Protein AF-A0A1L7CFD7-F1 (afdb_monomer_lite)

InterPro domains:
  IPR003369 Sec-independent protein translocase protein TatA/B/E [PF02416] (4-50)
  IPR018448 Sec-independent protein translocase protein TatB [MF_00237] (2-142)
  IPR018448 Sec-independent protein translocase protein TatB [TIGR01410] (4-81)

Sequence (156 aa):
MFTNLGWTEIMVVFIVGLIVIGPERLPRVIEDARAAIYAARTAIDNAKKELAGELGPEFDSIAEPLRDLNKLRGMTPRAVVTRTLLDGDDSFLDSFDPKKIMSQETAGQAVRKNADNNTTHAERVQPPSAPTPAPQQPQPNPQPPAAEPGAYDEVI

Structure (mmCIF, N/CA/C/O backbone):
data_AF-A0A1L7CFD7-F1
#
_entry.id   AF-A0A1L7CFD7-F1
#
loop_
_atom_site.group_PDB
_atom_site.id
_atom_site.type_symbol
_atom_site.label_atom_id
_atom_site.label_alt_id
_atom_site.label_comp_id
_atom_site.label_asym_id
_atom_site.label_entity_id
_atom_site.label_seq_id
_atom_site.pdbx_PDB_ins_code
_atom_site.Cartn_x
_atom_site.Cartn_y
_atom_site.Cartn_z
_atom_site.occupancy
_atom_site.B_iso_or_equiv
_atom_site.auth_seq_id
_atom_site.auth_comp_id
_atom_site.auth_asym_id
_atom_site.auth_atom_id
_atom_site.pdbx_PDB_model_num
ATOM 1 N N . MET A 1 1 ? 7.450 -21.043 -4.015 1.00 58.19 1 MET A N 1
ATOM 2 C CA . MET A 1 1 ? 7.566 -20.703 -5.454 1.00 58.19 1 MET A CA 1
ATOM 3 C C . MET A 1 1 ? 7.950 -19.234 -5.676 1.00 58.19 1 MET A C 1
ATOM 5 O O . MET A 1 1 ? 8.717 -18.975 -6.586 1.00 58.19 1 MET A O 1
ATOM 9 N N . PHE A 1 2 ? 7.521 -18.291 -4.822 1.00 65.50 2 PHE A N 1
ATOM 10 C CA . PHE A 1 2 ? 7.887 -16.860 -4.897 1.00 65.50 2 PHE A CA 1
ATOM 11 C C . PHE A 1 2 ? 9.268 -16.488 -4.323 1.00 65.50 2 PHE A C 1
ATOM 13 O O . PHE A 1 2 ? 9.671 -15.336 -4.383 1.00 65.50 2 PHE A O 1
ATOM 20 N N . THR A 1 3 ? 10.021 -17.444 -3.778 1.00 66.44 3 THR A N 1
ATOM 21 C CA . THR A 1 3 ? 11.363 -17.216 -3.213 1.00 66.44 3 THR A CA 1
ATOM 22 C C . THR A 1 3 ? 12.421 -16.851 -4.264 1.00 66.44 3 THR A C 1
ATOM 24 O O . THR A 1 3 ? 13.496 -16.397 -3.898 1.00 66.44 3 THR A O 1
ATOM 27 N N . ASN A 1 4 ? 12.110 -17.006 -5.557 1.00 72.19 4 ASN A N 1
ATOM 28 C CA . ASN A 1 4 ? 12.949 -16.565 -6.678 1.00 72.19 4 ASN A CA 1
ATOM 29 C C . ASN A 1 4 ? 12.618 -15.140 -7.162 1.00 72.19 4 ASN A C 1
ATOM 31 O O . ASN A 1 4 ? 13.146 -14.707 -8.184 1.00 72.19 4 ASN A O 1
ATOM 35 N N . LEU A 1 5 ? 11.729 -14.413 -6.474 1.00 77.44 5 LEU A N 1
ATOM 36 C CA . LEU A 1 5 ? 11.351 -13.052 -6.850 1.00 77.44 5 LEU A CA 1
ATOM 37 C C . LEU A 1 5 ? 12.476 -12.077 -6.470 1.00 77.44 5 LEU A C 1
ATOM 39 O O . LEU A 1 5 ? 12.492 -11.492 -5.389 1.00 77.44 5 LEU A O 1
ATOM 43 N N . GLY A 1 6 ? 13.466 -11.960 -7.351 1.00 85.88 6 GLY A N 1
ATOM 44 C CA . GLY A 1 6 ? 14.563 -11.011 -7.206 1.00 85.88 6 GLY A CA 1
ATOM 45 C C . GLY A 1 6 ? 14.131 -9.573 -7.499 1.00 85.88 6 GLY A C 1
ATOM 46 O O . GLY A 1 6 ? 13.092 -9.326 -8.114 1.00 85.88 6 GLY A O 1
ATOM 47 N N . TRP A 1 7 ? 14.980 -8.612 -7.123 1.00 91.56 7 TRP A N 1
ATOM 48 C CA . TRP A 1 7 ? 14.806 -7.196 -7.475 1.00 91.56 7 TRP A CA 1
ATOM 49 C C . TRP A 1 7 ? 14.575 -6.983 -8.976 1.00 91.56 7 TRP A C 1
ATOM 51 O O . TRP A 1 7 ? 13.774 -6.133 -9.359 1.00 91.56 7 TRP A O 1
ATOM 61 N N . THR A 1 8 ? 15.217 -7.795 -9.819 1.00 91.56 8 THR A N 1
ATOM 62 C CA . THR A 1 8 ? 15.021 -7.791 -11.272 1.00 91.56 8 THR A CA 1
ATOM 63 C C . THR A 1 8 ? 13.576 -8.095 -11.666 1.00 91.56 8 THR A C 1
ATOM 65 O O . THR A 1 8 ? 13.021 -7.394 -12.505 1.00 91.56 8 THR A O 1
ATOM 68 N N . GLU A 1 9 ? 12.933 -9.078 -11.032 1.00 90.75 9 GLU A N 1
ATOM 69 C CA . GLU A 1 9 ? 11.558 -9.472 -11.364 1.00 90.75 9 GLU A CA 1
ATOM 70 C C . GLU A 1 9 ? 10.547 -8.402 -10.931 1.00 90.75 9 GLU A C 1
ATOM 72 O O . GLU A 1 9 ? 9.612 -8.090 -11.665 1.00 90.75 9 GLU A O 1
ATOM 77 N N . ILE A 1 10 ? 10.779 -7.751 -9.783 1.00 93.69 10 ILE A N 1
ATOM 78 C CA . ILE A 1 10 ? 9.988 -6.580 -9.363 1.00 93.69 10 ILE A CA 1
ATOM 79 C C . ILE A 1 10 ? 10.085 -5.462 -10.411 1.00 93.69 10 ILE A C 1
ATOM 81 O O . ILE A 1 10 ? 9.082 -4.829 -10.737 1.00 93.69 10 ILE A O 1
ATOM 85 N N . MET A 1 11 ? 11.279 -5.238 -10.964 1.00 94.94 11 MET A N 1
ATOM 86 C CA . MET A 1 11 ? 11.515 -4.228 -11.998 1.00 94.94 11 MET A CA 1
ATOM 87 C C . MET A 1 11 ? 10.762 -4.566 -13.296 1.00 94.94 11 MET A C 1
ATOM 89 O O . MET A 1 11 ? 10.106 -3.697 -13.871 1.00 94.94 11 MET A O 1
ATOM 93 N N . VAL A 1 12 ? 10.762 -5.842 -13.700 1.00 95.19 12 VAL A N 1
ATOM 94 C CA . VAL A 1 12 ? 9.982 -6.334 -14.849 1.00 95.19 12 VAL A CA 1
ATOM 95 C C . VAL A 1 12 ? 8.485 -6.110 -14.633 1.00 95.19 12 VAL A C 1
ATOM 97 O O . VAL A 1 12 ? 7.830 -5.521 -15.492 1.00 95.19 12 VAL A O 1
ATOM 100 N N . VAL A 1 13 ? 7.940 -6.501 -13.476 1.00 93.81 13 VAL A N 1
ATOM 101 C CA . VAL A 1 13 ? 6.517 -6.293 -13.150 1.00 93.81 13 VAL A CA 1
ATOM 102 C C . VAL A 1 13 ? 6.160 -4.808 -13.143 1.00 93.81 13 VAL A C 1
ATOM 104 O O . VAL A 1 13 ? 5.095 -4.432 -13.632 1.00 93.81 13 VAL A O 1
ATOM 107 N N . PHE A 1 14 ? 7.050 -3.951 -12.642 1.00 93.81 14 PHE A N 1
ATOM 108 C CA . PHE A 1 14 ? 6.838 -2.508 -12.647 1.00 93.81 14 PHE A CA 1
ATOM 109 C C . PHE A 1 14 ? 6.753 -1.950 -14.072 1.00 93.81 14 PHE A C 1
ATOM 111 O O . PHE A 1 14 ? 5.807 -1.229 -14.386 1.00 93.81 14 PHE A O 1
ATOM 118 N N . ILE A 1 15 ? 7.679 -2.331 -14.960 1.00 95.44 15 ILE A N 1
ATOM 119 C CA . ILE A 1 15 ? 7.649 -1.923 -16.373 1.00 95.44 15 ILE A CA 1
ATOM 120 C C . ILE A 1 15 ? 6.377 -2.430 -17.060 1.00 95.44 15 ILE A C 1
ATOM 122 O O . ILE A 1 15 ? 5.699 -1.659 -17.737 1.00 95.44 15 ILE A O 1
ATOM 126 N N . VAL A 1 16 ? 6.018 -3.702 -16.865 1.00 96.00 16 VAL A N 1
ATOM 127 C CA . VAL A 1 16 ? 4.787 -4.275 -17.433 1.00 96.00 16 VAL A CA 1
ATOM 128 C C . VAL A 1 16 ? 3.559 -3.514 -16.928 1.00 96.00 16 VAL A C 1
ATOM 130 O O . VAL A 1 16 ? 2.702 -3.140 -17.726 1.00 96.00 16 VAL A O 1
ATOM 133 N N . GLY A 1 17 ? 3.498 -3.211 -15.630 1.00 94.25 17 GLY A N 1
ATOM 134 C CA . GLY A 1 17 ? 2.430 -2.409 -15.035 1.00 94.25 17 GLY A CA 1
ATOM 135 C C . GLY A 1 17 ? 2.336 -1.007 -15.641 1.00 94.25 17 GLY A C 1
ATOM 136 O O . GLY A 1 17 ? 1.240 -0.566 -15.985 1.00 94.25 17 GLY A O 1
ATOM 137 N N . LEU A 1 18 ? 3.475 -0.335 -15.845 1.00 94.81 18 LEU A N 1
ATOM 138 C CA . LEU A 1 18 ? 3.536 0.970 -16.509 1.00 94.81 18 LEU A CA 1
ATOM 139 C C . LEU A 1 18 ? 3.065 0.911 -17.964 1.00 94.81 18 LEU A C 1
ATOM 141 O O . LEU A 1 18 ? 2.417 1.850 -18.409 1.00 94.81 18 LEU A O 1
ATOM 145 N N . ILE A 1 19 ? 3.359 -0.161 -18.704 1.00 95.19 19 ILE A N 1
ATOM 146 C CA . ILE A 1 19 ? 2.925 -0.309 -20.102 1.00 95.19 19 ILE A CA 1
ATOM 147 C C . ILE A 1 19 ? 1.419 -0.585 -20.181 1.00 95.19 19 ILE A C 1
ATOM 149 O O . ILE A 1 19 ? 0.725 0.037 -20.979 1.00 95.19 19 ILE A O 1
ATOM 153 N N . VAL A 1 20 ? 0.909 -1.504 -19.355 1.00 94.12 20 VAL A N 1
ATOM 154 C CA . VAL A 1 20 ? -0.501 -1.929 -19.385 1.00 94.12 20 VAL A CA 1
ATOM 155 C C . VAL A 1 20 ? -1.431 -0.812 -18.919 1.00 94.12 20 VAL A C 1
ATOM 157 O O . VAL A 1 20 ? -2.446 -0.539 -19.556 1.00 94.12 20 VAL A O 1
ATOM 160 N N . ILE A 1 21 ? -1.097 -0.174 -17.795 1.00 92.44 21 ILE A N 1
ATOM 161 C CA . ILE A 1 21 ? -1.918 0.888 -17.201 1.00 92.44 21 ILE A CA 1
ATOM 162 C C . ILE A 1 21 ? -1.608 2.240 -17.857 1.00 92.44 21 ILE A C 1
ATOM 164 O O . ILE A 1 21 ? -2.497 3.077 -18.007 1.00 92.44 21 ILE A O 1
ATOM 168 N N . GLY A 1 22 ? -0.359 2.454 -18.267 1.00 93.00 22 GLY A N 1
ATOM 169 C CA . GLY A 1 22 ? 0.172 3.741 -18.702 1.00 93.00 22 GLY A CA 1
ATOM 170 C C . GLY A 1 22 ? 0.816 4.509 -17.534 1.00 93.00 22 GLY A C 1
ATOM 171 O O . GLY A 1 22 ? 0.198 4.630 -16.469 1.00 93.00 22 GLY A O 1
ATOM 172 N N . PRO A 1 23 ? 2.018 5.096 -17.711 1.00 90.88 23 PRO A N 1
ATOM 173 C CA . PRO A 1 23 ? 2.728 5.811 -16.644 1.00 90.88 23 PRO A CA 1
ATOM 174 C C . PRO A 1 23 ? 1.960 7.037 -16.134 1.00 90.88 23 PRO A C 1
ATOM 176 O O . PRO A 1 23 ? 2.063 7.398 -14.968 1.00 90.88 23 PRO A O 1
ATOM 179 N N . GLU A 1 24 ? 1.136 7.642 -16.985 1.00 92.44 24 GLU A N 1
ATOM 180 C CA . GLU A 1 24 ? 0.316 8.809 -16.652 1.00 92.44 24 GLU A CA 1
ATOM 181 C C . GLU A 1 24 ? -0.924 8.451 -15.819 1.00 92.44 24 GLU A C 1
ATOM 183 O O . GLU A 1 24 ? -1.473 9.296 -15.115 1.00 92.44 24 GLU A O 1
ATOM 188 N N . ARG A 1 25 ? -1.381 7.192 -15.887 1.00 92.19 25 ARG A N 1
ATOM 189 C CA . ARG A 1 25 ? -2.621 6.741 -15.233 1.00 92.19 25 ARG A CA 1
ATOM 190 C C . ARG A 1 25 ? -2.366 6.054 -13.901 1.00 92.19 25 ARG A C 1
ATOM 192 O O . ARG A 1 25 ? -3.212 6.123 -13.016 1.00 92.19 25 ARG A O 1
ATOM 199 N N . LEU A 1 26 ? -1.196 5.440 -13.738 1.00 92.38 26 LEU A N 1
ATOM 200 C CA . LEU A 1 26 ? -0.760 4.825 -12.487 1.00 92.38 26 LEU A CA 1
ATOM 201 C C . LEU A 1 26 ? -0.869 5.760 -11.261 1.00 92.38 26 LEU A C 1
ATOM 203 O O . LEU A 1 26 ? -1.465 5.333 -10.271 1.00 92.38 26 LEU A O 1
ATOM 207 N N . PRO A 1 27 ? -0.402 7.029 -11.296 1.00 89.19 27 PRO A N 1
ATOM 208 C CA . PRO A 1 27 ? -0.562 7.936 -10.156 1.00 89.19 27 PRO A CA 1
ATOM 209 C C . PRO A 1 27 ? -2.034 8.164 -9.802 1.00 89.19 27 PRO A C 1
ATOM 211 O O . PRO A 1 27 ? -2.395 8.112 -8.630 1.00 89.19 27 PRO A O 1
ATOM 214 N N . ARG A 1 28 ? -2.904 8.298 -10.808 1.00 92.88 28 ARG A N 1
ATOM 215 C CA . ARG A 1 28 ? -4.346 8.467 -10.602 1.00 92.88 28 ARG A CA 1
ATOM 216 C C . ARG A 1 28 ? -4.996 7.228 -9.977 1.00 92.88 28 ARG A C 1
ATOM 218 O O . ARG A 1 28 ? -5.775 7.353 -9.043 1.00 92.88 28 ARG A O 1
ATOM 225 N N . VAL A 1 29 ? -4.629 6.025 -10.426 1.00 94.00 29 VAL A N 1
ATOM 226 C CA . VAL A 1 29 ? -5.131 4.766 -9.839 1.00 94.00 29 VAL A CA 1
ATOM 227 C C . VAL A 1 29 ? -4.687 4.616 -8.382 1.00 94.00 29 VAL A C 1
ATOM 229 O O . VAL A 1 29 ? -5.458 4.144 -7.551 1.00 94.00 29 VAL A O 1
ATOM 232 N N . ILE A 1 30 ? -3.464 5.037 -8.047 1.00 94.50 30 ILE A N 1
ATOM 233 C CA . ILE A 1 30 ? -2.985 5.041 -6.658 1.00 94.50 30 ILE A CA 1
ATOM 234 C C . ILE A 1 30 ? -3.795 6.030 -5.810 1.00 94.50 30 ILE A C 1
ATOM 236 O O . ILE A 1 30 ? -4.119 5.724 -4.664 1.00 94.50 30 ILE A O 1
ATOM 240 N N . GLU A 1 31 ? -4.144 7.198 -6.350 1.00 95.12 31 GLU A N 1
ATOM 241 C CA . GLU A 1 31 ? -5.003 8.173 -5.669 1.00 95.12 31 GLU A CA 1
ATOM 242 C C . GLU A 1 31 ? -6.418 7.638 -5.429 1.00 95.12 31 GLU A C 1
ATOM 244 O O . GLU A 1 31 ? -6.958 7.809 -4.336 1.00 95.12 31 GLU A O 1
ATOM 249 N N . ASP A 1 32 ? -6.992 6.927 -6.394 1.00 95.44 32 ASP A N 1
ATOM 250 C CA . ASP A 1 32 ? -8.306 6.305 -6.233 1.00 95.44 32 ASP A CA 1
ATOM 251 C C . ASP A 1 32 ? -8.246 5.159 -5.210 1.00 95.44 32 ASP A C 1
ATOM 253 O O . ASP A 1 32 ? -9.068 5.079 -4.294 1.00 95.44 32 ASP A O 1
ATOM 257 N N . ALA A 1 33 ? -7.218 4.309 -5.295 1.00 96.25 33 ALA A N 1
ATOM 258 C CA . ALA A 1 33 ? -7.009 3.206 -4.364 1.00 96.25 33 ALA A CA 1
ATOM 259 C C . ALA A 1 33 ? -6.756 3.701 -2.934 1.00 96.25 33 ALA A C 1
ATOM 261 O O . ALA A 1 33 ? -7.332 3.157 -1.990 1.00 96.25 33 ALA A O 1
ATOM 262 N N . ARG A 1 34 ? -5.941 4.752 -2.745 1.00 96.56 34 ARG A N 1
ATOM 263 C CA . ARG A 1 34 ? -5.718 5.329 -1.411 1.00 96.56 34 ARG A CA 1
ATOM 264 C C . ARG A 1 34 ? -7.038 5.857 -0.858 1.00 96.56 34 ARG A C 1
ATOM 266 O O . ARG A 1 34 ? -7.365 5.548 0.282 1.00 96.56 34 ARG A O 1
ATOM 273 N N . ALA A 1 35 ? -7.809 6.599 -1.657 1.00 95.81 35 ALA A N 1
ATOM 274 C CA . ALA A 1 35 ? -9.074 7.181 -1.228 1.00 95.81 35 ALA A CA 1
ATOM 275 C C . ALA A 1 35 ? -10.077 6.088 -0.840 1.00 95.81 35 ALA A C 1
ATOM 277 O O . ALA A 1 35 ? -10.691 6.178 0.222 1.00 95.81 35 ALA A O 1
ATOM 278 N N . ALA A 1 36 ? -10.163 5.016 -1.632 1.00 96.94 36 ALA A N 1
ATOM 279 C CA . ALA A 1 36 ? -10.985 3.851 -1.329 1.00 96.94 36 ALA A CA 1
ATOM 280 C C . ALA A 1 36 ? -10.549 3.156 -0.030 1.00 96.94 36 ALA A C 1
ATOM 282 O O . ALA A 1 36 ? -11.393 2.832 0.802 1.00 96.94 36 ALA A O 1
ATOM 283 N N . ILE A 1 37 ? -9.242 2.973 0.191 1.00 97.00 37 ILE A N 1
ATOM 284 C CA . ILE A 1 37 ? -8.715 2.382 1.430 1.00 97.00 37 ILE A CA 1
ATOM 285 C C . ILE A 1 37 ? -9.036 3.268 2.636 1.00 97.00 37 ILE A C 1
ATOM 287 O O . ILE A 1 37 ? -9.459 2.753 3.669 1.00 97.00 37 ILE A O 1
ATOM 291 N N . TYR A 1 38 ? -8.855 4.587 2.530 1.00 96.38 38 TYR A N 1
ATOM 292 C CA . TYR A 1 38 ? -9.201 5.515 3.607 1.00 96.38 38 TYR A CA 1
ATOM 293 C C . TYR A 1 38 ? -10.697 5.475 3.915 1.00 96.38 38 TYR A C 1
ATOM 295 O O . TYR A 1 38 ? -11.065 5.295 5.073 1.00 96.38 38 TYR A O 1
ATOM 303 N N . ALA A 1 39 ? -11.546 5.553 2.888 1.00 96.06 39 ALA A N 1
ATOM 304 C CA . ALA A 1 39 ? -12.993 5.465 3.041 1.00 96.06 39 ALA A CA 1
ATOM 305 C C . ALA A 1 39 ? -13.417 4.134 3.677 1.00 96.06 39 ALA A C 1
ATOM 307 O O . ALA A 1 39 ? -14.227 4.130 4.600 1.00 96.06 39 ALA A O 1
ATOM 308 N N . ALA A 1 40 ? -12.824 3.016 3.248 1.00 96.00 40 ALA A N 1
ATOM 309 C CA . ALA A 1 40 ? -13.083 1.702 3.823 1.00 96.00 40 ALA A CA 1
ATOM 310 C C . ALA A 1 40 ? -12.669 1.632 5.299 1.00 96.00 40 ALA A C 1
ATOM 312 O O . ALA A 1 40 ? -13.447 1.159 6.122 1.00 96.00 40 ALA A O 1
ATOM 313 N N . ARG A 1 41 ? -11.481 2.138 5.661 1.00 93.88 41 ARG A N 1
ATOM 314 C CA . ARG A 1 41 ? -11.034 2.187 7.065 1.00 93.88 41 ARG A CA 1
ATOM 315 C C . ARG A 1 41 ? -11.995 3.006 7.921 1.00 93.88 41 ARG A C 1
ATOM 317 O O . ARG A 1 41 ? -12.452 2.508 8.941 1.00 93.88 41 ARG A O 1
ATOM 324 N N . THR A 1 42 ? -12.365 4.204 7.471 1.00 93.94 42 THR A N 1
ATOM 325 C CA . THR A 1 42 ? -13.318 5.065 8.183 1.00 93.94 42 THR A CA 1
ATOM 326 C C . THR A 1 42 ? -14.700 4.420 8.303 1.00 93.94 42 THR A C 1
ATOM 328 O O . THR A 1 42 ? -15.306 4.482 9.369 1.00 93.94 42 THR A O 1
ATOM 331 N N . ALA A 1 43 ? -15.193 3.761 7.251 1.00 93.00 43 ALA A N 1
ATOM 332 C CA . ALA A 1 43 ? -16.468 3.049 7.284 1.00 93.00 43 ALA A CA 1
ATOM 333 C C . ALA A 1 43 ? -16.447 1.879 8.281 1.00 93.00 43 ALA A C 1
ATOM 335 O O . ALA A 1 43 ? -17.397 1.708 9.039 1.00 93.00 43 ALA A O 1
ATOM 336 N N . ILE A 1 44 ? -15.349 1.119 8.327 1.00 91.19 44 ILE A N 1
ATOM 337 C CA . ILE A 1 44 ? -15.156 0.029 9.293 1.00 91.19 44 ILE A CA 1
ATOM 338 C C . ILE A 1 44 ? -15.070 0.574 10.723 1.00 91.19 44 ILE A C 1
ATOM 340 O O . ILE A 1 44 ? -15.690 0.006 11.617 1.00 91.19 44 ILE A O 1
ATOM 344 N N . ASP A 1 45 ? -14.336 1.666 10.953 1.00 89.06 45 ASP A N 1
ATOM 345 C CA . ASP A 1 45 ? -14.207 2.279 12.282 1.00 89.06 45 ASP A CA 1
ATOM 346 C C . ASP A 1 45 ? -15.554 2.821 12.790 1.00 89.06 45 ASP A C 1
ATOM 348 O O . ASP A 1 45 ? -15.895 2.636 13.962 1.00 89.06 45 ASP A O 1
ATOM 352 N N . ASN A 1 46 ? -16.350 3.430 11.904 1.00 88.62 46 ASN A N 1
ATOM 353 C CA . ASN A 1 46 ? -17.696 3.910 12.220 1.00 88.62 46 ASN A CA 1
ATOM 354 C C . ASN A 1 46 ? -18.655 2.751 12.508 1.00 88.62 46 ASN A C 1
ATOM 356 O O . ASN A 1 46 ? -19.300 2.749 13.554 1.00 88.62 46 ASN A O 1
ATOM 360 N N . ALA A 1 47 ? -18.683 1.733 11.643 1.00 86.62 47 ALA A N 1
ATOM 361 C CA . ALA A 1 47 ? -19.493 0.540 11.857 1.00 86.62 47 ALA A CA 1
ATOM 362 C C . ALA A 1 47 ? -19.102 -0.149 13.169 1.00 86.62 47 ALA A C 1
ATOM 364 O O . ALA A 1 47 ? -19.954 -0.448 13.991 1.00 86.62 47 ALA A O 1
ATOM 365 N N . LYS A 1 48 ? -17.806 -0.320 13.447 1.00 81.00 48 LYS A N 1
ATOM 366 C CA . LYS A 1 48 ? -17.331 -0.879 14.717 1.00 81.00 48 LYS A CA 1
ATOM 367 C C . LYS A 1 48 ? -17.805 -0.063 15.921 1.00 81.00 48 LYS A C 1
ATOM 369 O O . LYS A 1 48 ? -18.093 -0.655 16.952 1.00 81.00 48 LYS A O 1
ATOM 374 N N . LYS A 1 49 ? -17.890 1.266 15.817 1.00 83.25 49 LYS A N 1
ATOM 375 C CA . LYS A 1 49 ? -18.399 2.131 16.893 1.00 83.25 49 LYS A CA 1
ATOM 376 C C . LYS A 1 49 ? -19.905 1.951 17.119 1.00 83.25 49 LYS A C 1
ATOM 378 O O . LYS A 1 49 ? -20.330 1.933 18.269 1.00 83.25 49 LYS A O 1
ATOM 383 N N . GLU A 1 50 ? -20.680 1.802 16.048 1.00 80.81 50 GLU A N 1
ATOM 384 C CA . GLU A 1 50 ? -22.124 1.532 16.109 1.00 80.81 50 GLU A CA 1
ATOM 385 C C . GLU A 1 50 ? -22.399 0.116 16.642 1.00 80.81 50 GLU A C 1
ATOM 387 O O . GLU A 1 50 ? -23.112 -0.046 17.630 1.00 80.81 50 GLU A O 1
ATOM 392 N N . LEU A 1 51 ? -21.725 -0.899 16.092 1.00 73.69 51 LEU A N 1
ATOM 393 C CA . LEU A 1 51 ? -21.844 -2.294 16.519 1.00 73.69 51 LEU A CA 1
ATOM 394 C C . LEU A 1 51 ? -21.320 -2.525 17.945 1.00 73.69 51 LEU A C 1
ATOM 396 O O . LEU A 1 51 ? -21.931 -3.282 18.689 1.00 73.69 51 LEU A O 1
ATOM 400 N N . ALA A 1 52 ? -20.229 -1.877 18.368 1.00 70.31 52 ALA A N 1
ATOM 401 C CA . ALA A 1 52 ? -19.763 -1.961 19.757 1.00 70.31 52 ALA A CA 1
ATOM 402 C C . ALA A 1 52 ? -20.741 -1.299 20.743 1.00 70.31 52 ALA A C 1
ATOM 404 O O . ALA A 1 52 ? -20.767 -1.669 21.915 1.00 70.31 52 ALA A O 1
ATOM 405 N N . GLY A 1 53 ? -21.539 -0.334 20.276 1.00 70.81 53 GLY A N 1
ATOM 406 C CA . GLY A 1 53 ? -22.620 0.266 21.052 1.00 70.81 53 GLY A CA 1
ATOM 407 C C . GLY A 1 53 ? -23.856 -0.632 21.166 1.00 70.81 53 GLY A C 1
ATOM 408 O O . GLY A 1 53 ? -24.498 -0.627 22.213 1.00 70.81 53 GLY A O 1
ATOM 409 N N . GLU A 1 54 ? -24.175 -1.410 20.126 1.00 67.12 54 GLU A N 1
ATOM 410 C CA . GLU A 1 54 ? -25.419 -2.198 20.051 1.00 67.12 54 GLU A CA 1
ATOM 411 C C . GLU A 1 54 ? -25.276 -3.697 20.379 1.00 67.12 54 GLU A C 1
ATOM 413 O O . GLU A 1 54 ? -26.228 -4.293 20.877 1.00 67.12 54 GLU A O 1
ATOM 418 N N . LEU A 1 55 ? -24.121 -4.327 20.133 1.00 63.47 55 LEU A N 1
ATOM 419 C CA . LEU A 1 55 ? -23.956 -5.793 20.215 1.00 63.47 55 LEU A CA 1
ATOM 420 C C . LEU A 1 55 ? -23.192 -6.288 21.454 1.00 63.47 55 LEU A C 1
ATOM 422 O O . LEU A 1 55 ? -23.165 -7.492 21.708 1.00 63.47 55 LEU A O 1
ATOM 426 N N . GLY A 1 56 ? -22.609 -5.396 22.261 1.00 69.06 56 GLY A N 1
ATOM 427 C CA . GLY A 1 56 ? -21.974 -5.766 23.531 1.00 69.06 56 GLY A CA 1
ATOM 428 C C . GLY A 1 56 ? -20.940 -6.916 23.414 1.00 69.06 56 GLY A C 1
ATOM 429 O O . GLY A 1 56 ? -20.219 -6.982 22.416 1.00 69.06 56 GLY A O 1
ATOM 430 N N . PRO A 1 57 ? -20.826 -7.817 24.416 1.00 65.12 57 PRO A N 1
ATOM 431 C CA . PRO A 1 57 ? -19.713 -8.775 24.577 1.00 65.12 57 PRO A CA 1
ATOM 432 C C . PRO A 1 57 ? -19.515 -9.789 23.430 1.00 65.12 57 PRO A C 1
ATOM 434 O O . PRO A 1 57 ? -18.467 -10.429 23.359 1.00 65.12 57 PRO A O 1
ATOM 437 N N . GLU A 1 58 ? -20.460 -9.907 22.496 1.00 65.75 58 GLU A N 1
ATOM 438 C CA . GLU A 1 58 ? -20.326 -10.724 21.279 1.00 65.75 58 GLU A CA 1
ATOM 439 C C . GLU A 1 58 ? -19.266 -10.164 20.306 1.00 65.75 58 GLU A C 1
ATOM 441 O O . GLU A 1 58 ? -18.663 -10.918 19.546 1.00 65.75 58 GLU A O 1
ATOM 446 N N . PHE A 1 59 ? -18.983 -8.853 20.334 1.00 70.94 59 PHE A N 1
ATOM 447 C CA . PHE A 1 59 ? -17.923 -8.263 19.505 1.00 70.94 59 PHE A CA 1
ATOM 448 C C . PHE A 1 59 ? -16.521 -8.527 20.074 1.00 70.94 59 PHE A C 1
ATOM 450 O O . PHE A 1 59 ? -15.558 -8.630 19.312 1.00 70.94 59 PHE A O 1
ATOM 457 N N . ASP A 1 60 ? -16.388 -8.666 21.397 1.00 68.00 60 ASP A N 1
ATOM 458 C CA . ASP A 1 60 ? -15.093 -8.893 22.054 1.00 68.00 60 ASP A CA 1
ATOM 459 C C . ASP A 1 60 ? -14.495 -10.259 21.688 1.00 68.00 60 ASP A C 1
ATOM 461 O O . ASP A 1 60 ? -13.293 -10.354 21.430 1.00 68.00 60 ASP A O 1
ATOM 465 N N . SER A 1 61 ? -15.335 -11.289 21.548 1.00 67.62 61 SER A N 1
ATOM 466 C CA . SER A 1 61 ? -14.908 -12.635 21.137 1.00 67.62 61 SER A CA 1
ATOM 467 C C . SER A 1 61 ? -14.383 -12.695 19.693 1.00 67.62 61 SER A C 1
ATOM 469 O O . SER A 1 61 ? -13.566 -13.555 19.370 1.00 67.62 61 SER A O 1
ATOM 471 N N . ILE A 1 62 ? -14.795 -11.763 18.822 1.00 69.44 62 ILE A N 1
ATOM 472 C CA . ILE A 1 62 ? -14.301 -11.631 17.438 1.00 69.44 62 ILE A CA 1
ATOM 473 C C . ILE A 1 62 ? -13.127 -10.642 17.369 1.00 69.44 62 ILE A C 1
ATOM 475 O O . ILE A 1 62 ? -12.190 -10.809 16.582 1.00 69.44 62 ILE A O 1
ATOM 479 N N . ALA A 1 63 ? -13.135 -9.609 18.209 1.00 73.25 63 ALA A N 1
ATOM 480 C CA . ALA A 1 63 ? -12.050 -8.641 18.297 1.00 73.25 63 ALA A CA 1
ATOM 481 C C . ALA A 1 63 ? -10.745 -9.266 18.818 1.00 73.25 63 ALA A C 1
ATOM 483 O O . ALA A 1 63 ? -9.666 -8.829 18.411 1.00 73.25 63 ALA A O 1
ATOM 484 N N . GLU A 1 64 ? -10.824 -10.276 19.685 1.00 72.81 64 GLU A N 1
ATOM 485 C CA . GLU A 1 64 ? -9.670 -10.999 20.229 1.00 72.81 64 GLU A CA 1
ATOM 486 C C . GLU A 1 64 ? -8.826 -11.696 19.139 1.00 72.81 64 GLU A C 1
ATOM 488 O O . GLU A 1 64 ? -7.659 -11.317 18.975 1.00 72.81 64 GLU A O 1
ATOM 493 N N . PRO A 1 65 ? -9.380 -12.580 18.284 1.00 72.94 65 PRO A N 1
ATOM 494 C CA . PRO A 1 65 ? -8.624 -13.160 17.178 1.00 72.94 65 PRO A CA 1
ATOM 495 C C . PRO A 1 65 ? -8.140 -12.095 16.187 1.00 72.94 65 PRO A C 1
ATOM 497 O O . PRO A 1 65 ? -7.012 -12.172 15.706 1.00 72.94 65 PRO A O 1
ATOM 500 N N . LEU A 1 66 ? -8.915 -11.036 15.922 1.00 75.12 66 LEU A N 1
ATOM 501 C CA . LEU A 1 66 ? -8.455 -9.935 15.065 1.00 75.12 66 LEU A CA 1
ATOM 502 C C . LEU A 1 66 ? -7.247 -9.185 15.655 1.00 75.12 66 LEU A C 1
ATOM 504 O O . LEU A 1 66 ? -6.346 -8.795 14.909 1.00 75.12 66 LEU A O 1
ATOM 508 N N . ARG A 1 67 ? -7.188 -8.997 16.980 1.00 75.81 67 ARG A N 1
ATOM 509 C CA . ARG A 1 67 ? -6.025 -8.414 17.672 1.00 75.81 67 ARG A CA 1
ATOM 510 C C . ARG A 1 67 ? -4.811 -9.326 17.591 1.00 75.81 67 ARG A C 1
ATOM 512 O O . ARG A 1 67 ? -3.707 -8.816 17.391 1.00 75.81 67 ARG A O 1
ATOM 519 N N . ASP A 1 68 ? -5.003 -10.634 17.693 1.00 75.06 68 ASP A N 1
ATOM 520 C CA . ASP A 1 68 ? -3.920 -11.605 17.548 1.00 75.06 68 ASP A CA 1
ATOM 521 C C . ASP A 1 68 ? -3.381 -11.652 16.114 1.00 75.06 68 ASP A C 1
ATOM 523 O O . ASP A 1 68 ? -2.163 -11.623 15.915 1.00 75.06 68 ASP A O 1
ATOM 527 N N . LEU A 1 69 ? -4.252 -11.568 15.102 1.00 72.44 69 LEU A N 1
ATOM 528 C CA . LEU A 1 69 ? -3.830 -11.395 13.707 1.00 72.44 69 LEU A CA 1
ATOM 529 C C . LEU A 1 69 ? -3.067 -10.079 13.501 1.00 72.44 69 LEU A C 1
ATOM 531 O O . LEU A 1 69 ? -2.080 -10.033 12.764 1.00 72.44 69 LEU A O 1
ATOM 535 N N . ASN A 1 70 ? -3.491 -9.000 14.159 1.00 74.94 70 ASN A N 1
ATOM 536 C CA . ASN A 1 70 ? -2.816 -7.712 14.041 1.00 74.94 70 ASN A CA 1
ATOM 537 C C . ASN A 1 70 ? -1.451 -7.703 14.760 1.00 74.94 70 ASN A C 1
ATOM 539 O O . ASN A 1 70 ? -0.510 -7.085 14.262 1.00 74.94 70 ASN A O 1
ATOM 543 N N . LYS A 1 71 ? -1.305 -8.434 15.876 1.00 72.00 71 LYS A N 1
ATOM 544 C CA . LYS A 1 71 ? -0.003 -8.707 16.515 1.00 72.00 71 LYS A CA 1
ATOM 545 C C . LYS A 1 71 ? 0.908 -9.522 15.598 1.00 72.00 71 LYS A C 1
ATOM 547 O O . LYS A 1 71 ? 2.083 -9.186 15.470 1.00 72.00 71 LYS A O 1
ATOM 552 N N . LEU A 1 72 ? 0.366 -10.537 14.922 1.00 67.62 72 LEU A N 1
ATOM 553 C CA . LEU A 1 72 ? 1.116 -11.355 13.968 1.00 67.62 72 LEU A CA 1
ATOM 554 C C . LEU A 1 72 ? 1.587 -10.532 12.759 1.00 67.62 72 LEU A C 1
ATOM 556 O O . LEU A 1 72 ? 2.713 -10.697 12.303 1.00 67.62 72 LEU A O 1
ATOM 560 N N . ARG A 1 73 ? 0.765 -9.584 12.292 1.00 70.44 73 ARG A N 1
ATOM 561 C CA . ARG A 1 73 ? 1.128 -8.619 11.239 1.00 70.44 73 ARG A CA 1
ATOM 562 C C . ARG A 1 73 ? 2.166 -7.585 11.693 1.00 70.44 73 ARG A C 1
ATOM 564 O O . ARG A 1 73 ? 2.891 -7.050 10.859 1.00 70.44 73 ARG A O 1
ATOM 571 N N . GLY A 1 74 ? 2.209 -7.279 12.991 1.00 71.69 74 GLY A N 1
ATOM 572 C CA . GLY A 1 74 ? 3.186 -6.377 13.605 1.00 71.69 74 GLY A CA 1
ATOM 573 C C . GLY A 1 74 ? 4.572 -7.000 13.797 1.00 71.69 74 GLY A C 1
ATOM 574 O O . GLY A 1 74 ? 5.555 -6.268 13.907 1.00 71.69 74 GLY A O 1
ATOM 575 N N . MET A 1 75 ? 4.680 -8.333 13.794 1.00 71.56 75 MET A N 1
ATOM 576 C CA . MET A 1 75 ? 5.971 -9.007 13.666 1.00 71.56 75 MET A CA 1
ATOM 577 C C . MET A 1 75 ? 6.436 -8.903 12.216 1.00 71.56 75 MET A C 1
ATOM 579 O O . MET A 1 75 ? 5.693 -9.206 11.283 1.00 71.56 75 MET A O 1
ATOM 583 N N . THR A 1 76 ? 7.679 -8.469 12.005 1.00 74.06 76 THR A N 1
ATOM 584 C CA . THR A 1 76 ? 8.245 -8.485 10.655 1.00 74.06 76 THR A CA 1
ATOM 585 C C . THR A 1 76 ? 8.217 -9.925 10.128 1.00 74.06 76 THR A C 1
ATOM 587 O O . THR A 1 76 ? 8.429 -10.857 10.905 1.00 74.06 76 THR A O 1
ATOM 590 N N . PRO A 1 77 ? 7.990 -10.157 8.822 1.00 71.81 77 PRO A N 1
ATOM 591 C CA . PRO A 1 77 ? 8.043 -11.504 8.251 1.00 71.81 77 PRO A CA 1
ATOM 592 C C . PRO A 1 77 ? 9.347 -12.228 8.605 1.00 71.81 77 PRO A C 1
ATOM 594 O O . PRO A 1 77 ? 9.341 -13.422 8.881 1.00 71.81 77 PRO A O 1
ATOM 597 N N . ARG A 1 78 ? 10.447 -11.466 8.694 1.00 74.19 78 ARG A N 1
ATOM 598 C CA . ARG A 1 78 ? 11.735 -11.918 9.223 1.00 74.19 78 ARG A CA 1
ATOM 599 C C . ARG A 1 78 ? 11.616 -12.413 10.668 1.00 74.19 78 ARG A C 1
ATOM 601 O O . ARG A 1 78 ? 12.013 -13.535 10.925 1.00 74.19 78 ARG A O 1
ATOM 608 N N . ALA A 1 79 ? 11.025 -11.641 11.581 1.00 77.50 79 ALA A N 1
ATOM 609 C CA . ALA A 1 79 ? 10.823 -12.047 12.974 1.00 77.50 79 ALA A CA 1
ATOM 610 C C . ALA A 1 79 ? 9.923 -13.285 13.123 1.00 77.50 79 ALA A C 1
ATOM 612 O O . ALA A 1 79 ? 10.208 -14.133 13.964 1.00 77.50 79 ALA A O 1
ATOM 613 N N . VAL A 1 80 ? 8.877 -13.427 12.299 1.00 79.62 80 VAL A N 1
ATOM 614 C CA . VAL A 1 80 ? 8.026 -14.632 12.304 1.00 79.62 80 VAL A CA 1
ATOM 615 C C . VAL A 1 80 ? 8.828 -15.843 11.842 1.00 79.62 80 VAL A C 1
ATOM 617 O O . VAL A 1 80 ? 8.890 -16.827 12.564 1.00 79.62 80 VAL A O 1
ATOM 620 N N . VAL A 1 81 ? 9.506 -15.745 10.695 1.00 80.12 81 VAL A N 1
ATOM 621 C CA . VAL A 1 81 ? 10.350 -16.820 10.152 1.00 80.12 81 VAL A CA 1
ATOM 622 C C . VAL A 1 81 ? 11.465 -17.202 11.128 1.00 80.12 81 VAL A C 1
ATOM 624 O O . VAL A 1 81 ? 11.687 -18.387 11.358 1.00 80.12 81 VAL A O 1
ATOM 627 N N . THR A 1 82 ? 12.114 -16.221 11.760 1.00 83.06 82 THR A N 1
ATOM 628 C CA . THR A 1 82 ? 13.120 -16.451 12.802 1.00 83.06 82 THR A CA 1
ATOM 629 C C . THR A 1 82 ? 12.527 -17.179 14.005 1.00 83.06 82 THR A C 1
ATOM 631 O O . THR A 1 82 ? 13.125 -18.128 14.498 1.00 83.06 82 THR A O 1
ATOM 634 N N . ARG A 1 83 ? 11.331 -16.795 14.463 1.00 79.31 83 ARG A N 1
ATOM 635 C CA . ARG A 1 83 ? 10.665 -17.434 15.606 1.00 79.31 83 ARG A CA 1
ATOM 636 C C . ARG A 1 83 ? 10.165 -18.846 15.289 1.00 79.31 83 ARG A C 1
ATOM 638 O O . ARG A 1 83 ? 10.164 -19.679 16.184 1.00 79.31 83 ARG A O 1
ATOM 645 N N . THR A 1 84 ? 9.710 -19.104 14.061 1.00 80.31 84 THR A N 1
ATOM 646 C CA . THR A 1 84 ? 9.066 -20.376 13.686 1.00 80.31 84 THR A CA 1
ATOM 647 C C . THR A 1 84 ? 10.014 -21.403 13.082 1.00 80.31 84 THR A C 1
ATOM 649 O O . THR A 1 84 ? 9.741 -22.591 13.191 1.00 80.31 84 THR A O 1
ATOM 652 N N . LEU A 1 85 ? 11.071 -20.969 12.385 1.00 80.81 85 LEU A N 1
ATOM 653 C CA . LEU A 1 85 ? 11.997 -21.864 11.675 1.00 80.81 85 LEU A CA 1
ATOM 654 C C . LEU A 1 85 ? 13.404 -21.881 12.272 1.00 80.81 85 LEU A C 1
ATOM 656 O O . LEU A 1 85 ? 14.141 -22.828 12.024 1.00 80.81 85 LEU A O 1
ATOM 660 N N . LEU A 1 86 ? 13.786 -20.837 13.010 1.00 81.56 86 LEU A N 1
ATOM 661 C CA . LEU A 1 86 ? 15.132 -20.686 13.565 1.00 81.56 86 LEU A CA 1
ATOM 662 C C . LEU A 1 86 ? 15.119 -20.615 15.099 1.00 81.56 86 LEU A C 1
ATOM 664 O O . LEU A 1 86 ? 16.126 -20.254 15.691 1.00 81.56 86 LEU A O 1
ATOM 668 N N . ASP A 1 87 ? 13.987 -20.911 15.750 1.00 78.81 87 ASP A N 1
ATOM 669 C CA . ASP A 1 87 ? 13.811 -20.851 17.213 1.00 78.81 87 ASP A CA 1
ATOM 670 C C . ASP A 1 87 ? 14.285 -19.532 17.870 1.00 78.81 87 ASP A C 1
ATOM 672 O O . ASP A 1 87 ? 14.587 -19.475 19.061 1.00 78.81 87 ASP A O 1
ATOM 676 N N . GLY A 1 88 ? 14.310 -18.429 17.115 1.00 70.56 88 GLY A N 1
ATOM 677 C CA . GLY A 1 88 ? 14.820 -17.136 17.580 1.00 70.56 88 GLY A CA 1
ATOM 678 C C . GLY A 1 88 ? 16.246 -16.789 17.136 1.00 70.56 88 GLY A C 1
ATOM 679 O O . GLY A 1 88 ? 16.673 -15.674 17.417 1.00 70.56 88 GLY A O 1
ATOM 680 N N . ASP A 1 89 ? 16.953 -17.676 16.433 1.00 80.06 89 ASP A N 1
ATOM 681 C CA . ASP A 1 89 ? 18.304 -17.441 15.914 1.00 80.06 89 ASP A CA 1
ATOM 682 C C . ASP A 1 89 ? 18.269 -16.618 14.613 1.00 80.06 89 ASP A C 1
ATOM 684 O O . ASP A 1 89 ? 17.894 -17.082 13.533 1.00 80.06 89 ASP A O 1
ATOM 688 N N . ASP A 1 90 ? 18.631 -15.345 14.717 1.00 78.69 90 ASP A N 1
ATOM 689 C CA . ASP A 1 90 ? 18.679 -14.401 13.606 1.00 78.69 90 ASP A CA 1
ATOM 690 C C . ASP A 1 90 ? 20.021 -14.401 12.862 1.00 78.69 90 ASP A C 1
ATOM 692 O O . ASP A 1 90 ? 20.095 -13.840 11.761 1.00 78.69 90 ASP A O 1
ATOM 696 N N . SER A 1 91 ? 21.046 -15.073 13.402 1.00 78.88 91 SER A N 1
ATOM 697 C CA . SER A 1 91 ? 22.407 -15.091 12.853 1.00 78.88 91 SER A CA 1
ATOM 698 C C . SER A 1 91 ? 22.457 -15.682 11.441 1.00 78.88 91 SER A C 1
ATOM 700 O O . SER A 1 91 ? 23.140 -15.149 10.559 1.00 78.88 91 SER A O 1
ATOM 702 N N . PHE A 1 92 ? 21.649 -16.717 11.182 1.00 79.19 92 PHE A N 1
ATOM 703 C CA . PHE A 1 92 ? 21.527 -17.321 9.859 1.00 79.19 92 PHE A CA 1
ATOM 704 C C . PHE A 1 92 ? 20.981 -16.306 8.849 1.00 79.19 92 PHE A C 1
ATOM 706 O O . PHE A 1 92 ? 21.612 -16.067 7.826 1.00 79.19 92 PHE A O 1
ATOM 713 N N . LEU A 1 93 ? 19.875 -15.616 9.150 1.00 81.69 93 LEU A N 1
ATOM 714 C CA . LEU A 1 93 ? 19.283 -14.621 8.238 1.00 81.69 93 LEU A CA 1
ATOM 715 C C . LEU A 1 93 ? 20.125 -13.349 8.080 1.00 81.69 93 LEU A C 1
ATOM 717 O O . LEU A 1 93 ? 19.952 -12.605 7.114 1.00 81.69 93 LEU A O 1
ATOM 721 N N . ASP A 1 94 ? 20.968 -13.040 9.057 1.00 81.56 94 ASP A N 1
ATOM 722 C CA . ASP A 1 94 ? 21.883 -11.899 9.046 1.00 81.56 94 ASP A CA 1
ATOM 723 C C . ASP A 1 94 ? 23.088 -12.155 8.124 1.00 81.56 94 ASP A C 1
ATOM 725 O O . ASP A 1 94 ? 23.523 -11.256 7.409 1.00 81.56 94 ASP A O 1
ATOM 729 N N . SER A 1 95 ? 23.547 -13.408 8.023 1.00 78.31 95 SER A N 1
ATOM 730 C CA . SER A 1 95 ? 24.577 -13.813 7.050 1.00 78.31 95 SER A CA 1
ATOM 731 C C . SER A 1 95 ? 24.123 -13.710 5.583 1.00 78.31 95 SER A C 1
ATOM 733 O O . SER A 1 95 ? 24.947 -13.488 4.698 1.00 78.31 95 SER A O 1
ATOM 735 N N . PHE A 1 96 ? 22.812 -13.794 5.327 1.00 80.00 96 PHE A N 1
ATOM 736 C CA . PHE A 1 96 ? 22.210 -13.584 4.004 1.00 80.00 96 PHE A CA 1
ATOM 737 C C . PHE A 1 96 ? 21.831 -12.123 3.725 1.00 80.00 96 PHE A C 1
ATOM 739 O O . PHE A 1 96 ? 21.257 -11.840 2.671 1.00 80.00 96 PHE A O 1
ATOM 746 N N . ASP A 1 97 ? 22.111 -11.184 4.638 1.00 82.38 97 ASP A N 1
ATOM 747 C CA . ASP A 1 97 ? 21.867 -9.769 4.367 1.00 82.38 97 ASP A CA 1
ATOM 748 C C . ASP A 1 97 ? 22.849 -9.286 3.279 1.00 82.38 97 ASP A C 1
ATOM 750 O O . ASP A 1 97 ? 24.066 -9.268 3.508 1.00 82.38 97 ASP A O 1
ATOM 754 N N . PRO A 1 98 ? 22.364 -8.857 2.096 1.00 76.88 98 PRO A N 1
ATOM 755 C CA . PRO A 1 98 ? 23.218 -8.389 1.007 1.00 76.88 98 PRO A CA 1
ATOM 756 C C . PRO A 1 98 ? 24.136 -7.234 1.426 1.00 76.88 98 PRO A C 1
ATOM 758 O O . PRO A 1 98 ? 25.225 -7.101 0.870 1.00 76.88 98 PRO A O 1
ATOM 761 N N . LYS A 1 99 ? 23.757 -6.431 2.435 1.00 81.38 99 LYS A N 1
ATOM 762 C CA . LYS A 1 99 ? 24.640 -5.391 2.986 1.00 81.38 99 LYS A CA 1
ATOM 763 C C . LYS A 1 99 ? 25.883 -5.983 3.645 1.00 81.38 99 LYS A C 1
ATOM 765 O O . LYS A 1 99 ? 26.975 -5.450 3.447 1.00 81.38 99 LYS A O 1
ATOM 770 N N . LYS A 1 100 ? 25.740 -7.079 4.402 1.00 80.31 100 LYS A N 1
ATOM 771 C CA . LYS A 1 100 ? 26.874 -7.758 5.043 1.00 80.31 100 LYS A CA 1
ATOM 772 C C . LYS A 1 100 ? 27.754 -8.458 4.016 1.00 80.31 100 LYS A C 1
ATOM 774 O O . LYS A 1 100 ? 28.966 -8.260 4.049 1.00 80.31 100 LYS A O 1
ATOM 779 N N . ILE A 1 101 ? 27.151 -9.159 3.058 1.00 80.88 101 ILE A N 1
ATOM 780 C CA . ILE A 1 101 ? 27.869 -9.849 1.974 1.00 80.88 101 ILE A CA 1
ATOM 781 C C . ILE A 1 101 ? 28.721 -8.853 1.171 1.00 80.88 101 ILE A C 1
ATOM 783 O O . ILE A 1 101 ? 29.923 -9.048 0.998 1.00 80.88 101 ILE A O 1
ATOM 787 N N . MET A 1 102 ? 28.137 -7.717 0.778 1.00 78.75 102 MET A N 1
ATOM 788 C CA . MET A 1 102 ? 28.837 -6.691 -0.001 1.00 78.75 102 MET A CA 1
ATOM 789 C C . MET A 1 102 ? 29.931 -5.975 0.809 1.00 78.75 102 MET A C 1
ATOM 791 O O . MET A 1 102 ? 30.986 -5.627 0.270 1.00 78.75 102 MET A O 1
ATOM 795 N N . SER A 1 103 ? 29.714 -5.788 2.118 1.00 77.44 103 SER A N 1
ATOM 796 C CA . SER A 1 103 ? 30.729 -5.233 3.022 1.00 77.44 103 SER A CA 1
ATOM 797 C C . SER A 1 103 ? 31.914 -6.181 3.229 1.00 77.44 103 SER A C 1
ATOM 799 O O . SER A 1 103 ? 33.049 -5.720 3.325 1.00 77.44 103 SER A O 1
ATOM 801 N N . GLN A 1 104 ? 31.673 -7.494 3.228 1.00 62.91 104 GLN A N 1
ATOM 802 C CA . GLN A 1 104 ? 32.698 -8.517 3.421 1.00 62.91 104 GLN A CA 1
ATOM 803 C C . GLN A 1 104 ? 33.561 -8.717 2.166 1.00 62.91 104 GLN A C 1
ATOM 805 O O . GLN A 1 104 ? 34.760 -8.954 2.284 1.00 62.91 104 GLN A O 1
ATOM 810 N N . GLU A 1 105 ? 32.983 -8.551 0.973 1.00 59.03 105 GLU A N 1
ATOM 811 C CA . GLU A 1 105 ? 33.716 -8.623 -0.300 1.00 59.03 105 GLU A CA 1
ATOM 812 C C . GLU A 1 105 ? 34.509 -7.337 -0.613 1.00 59.03 105 GLU A C 1
ATOM 814 O O . GLU A 1 105 ? 35.561 -7.383 -1.253 1.00 59.03 105 GLU A O 1
ATOM 819 N N . THR A 1 106 ? 34.056 -6.179 -0.115 1.00 57.59 106 THR A N 1
ATOM 820 C CA . THR A 1 106 ? 34.686 -4.875 -0.411 1.00 57.59 106 THR A CA 1
ATOM 821 C C . THR A 1 106 ? 35.722 -4.451 0.643 1.00 57.59 106 THR A C 1
ATOM 823 O O . THR A 1 106 ? 36.670 -3.726 0.331 1.00 57.59 106 THR A O 1
ATOM 826 N N . ALA A 1 107 ? 35.615 -4.925 1.888 1.00 60.41 107 ALA A N 1
ATOM 827 C CA . ALA A 1 107 ? 36.526 -4.551 2.969 1.00 60.41 107 ALA A CA 1
ATOM 828 C C . ALA A 1 107 ? 37.735 -5.502 3.075 1.00 60.41 107 ALA A C 1
ATOM 830 O O . ALA A 1 107 ? 37.820 -6.320 3.985 1.00 60.41 107 ALA A O 1
ATOM 831 N N . GLY A 1 108 ? 38.727 -5.362 2.186 1.00 58.34 108 GLY A N 1
ATOM 832 C CA . GLY A 1 108 ? 40.100 -5.733 2.572 1.00 58.34 108 GLY A CA 1
ATOM 833 C C . GLY A 1 108 ? 41.020 -6.403 1.555 1.00 58.34 108 GLY A C 1
ATOM 834 O O . GLY A 1 108 ? 42.165 -6.666 1.921 1.00 58.34 108 GLY A O 1
ATOM 835 N N . GLN A 1 109 ? 40.607 -6.671 0.311 1.00 56.31 109 GLN A N 1
ATOM 836 C CA . GLN A 1 109 ? 41.474 -7.425 -0.622 1.00 56.31 109 GLN A CA 1
ATOM 837 C C . GLN A 1 109 ? 41.781 -6.756 -1.969 1.00 56.31 109 GLN A C 1
ATOM 839 O O . GLN A 1 109 ? 42.780 -7.117 -2.590 1.00 56.31 109 GLN A O 1
ATOM 844 N N . ALA A 1 110 ? 41.064 -5.706 -2.380 1.00 52.78 110 ALA A N 1
ATOM 845 C CA . ALA A 1 110 ? 41.369 -5.012 -3.640 1.00 52.78 110 ALA A CA 1
ATOM 846 C C . ALA A 1 110 ? 42.576 -4.046 -3.566 1.00 52.78 110 ALA A C 1
ATOM 848 O O . ALA A 1 110 ? 43.188 -3.747 -4.590 1.00 52.78 110 ALA A O 1
ATOM 849 N N . VAL A 1 111 ? 42.960 -3.583 -2.367 1.00 56.38 111 VAL A N 1
ATOM 850 C CA . VAL A 1 111 ? 44.047 -2.591 -2.194 1.00 56.38 111 VAL A CA 1
ATOM 851 C C . VAL A 1 111 ? 45.416 -3.238 -1.946 1.00 56.38 111 VAL A C 1
ATOM 853 O O . VAL A 1 111 ? 46.435 -2.652 -2.288 1.00 56.38 111 VAL A O 1
ATOM 856 N N . ARG A 1 112 ? 45.477 -4.463 -1.408 1.00 56.56 112 ARG A N 1
ATOM 857 C CA . ARG A 1 112 ? 46.766 -5.120 -1.110 1.00 56.56 112 ARG A CA 1
ATOM 858 C C . ARG A 1 112 ? 47.325 -5.932 -2.279 1.00 56.56 112 ARG A C 1
ATOM 860 O O . ARG A 1 112 ? 48.533 -5.994 -2.433 1.00 56.56 112 ARG A O 1
ATOM 867 N N . LYS A 1 113 ? 46.476 -6.496 -3.145 1.00 50.09 113 LYS A N 1
ATOM 868 C CA . LYS A 1 113 ? 46.927 -7.396 -4.225 1.00 50.09 113 LYS A CA 1
ATOM 869 C C . LYS A 1 113 ? 47.448 -6.676 -5.481 1.00 50.09 113 LYS A C 1
ATOM 871 O O . LYS A 1 113 ? 48.083 -7.304 -6.320 1.00 50.09 113 LYS A O 1
ATOM 876 N N . ASN A 1 114 ? 47.209 -5.368 -5.599 1.00 49.91 114 ASN A N 1
ATOM 877 C CA . ASN A 1 114 ? 47.696 -4.538 -6.710 1.00 49.91 114 ASN A CA 1
ATOM 878 C C . ASN A 1 114 ? 49.009 -3.793 -6.403 1.00 49.91 114 ASN A C 1
ATOM 880 O O . ASN A 1 114 ? 49.509 -3.091 -7.276 1.00 49.91 114 ASN A O 1
ATOM 884 N N . ALA A 1 115 ? 49.576 -3.935 -5.199 1.00 50.94 115 ALA A N 1
ATOM 885 C CA . ALA A 1 115 ? 50.853 -3.309 -4.846 1.00 50.94 115 ALA A CA 1
ATOM 886 C C . ALA A 1 115 ? 52.081 -4.166 -5.220 1.00 50.94 115 ALA A C 1
ATOM 888 O O . ALA A 1 115 ? 53.178 -3.627 -5.323 1.00 50.94 115 ALA A O 1
ATOM 889 N N . ASP A 1 116 ? 51.906 -5.467 -5.478 1.00 51.59 116 ASP A N 1
ATOM 890 C CA . ASP A 1 116 ? 53.041 -6.393 -5.614 1.00 51.59 116 ASP A CA 1
ATO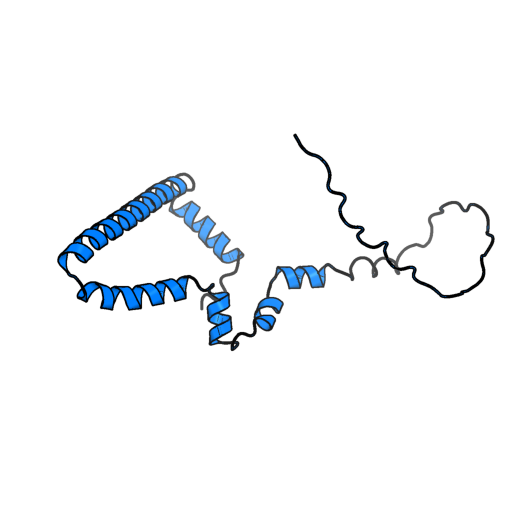M 891 C C . ASP A 1 116 ? 53.529 -6.608 -7.059 1.00 51.59 116 ASP A C 1
ATOM 893 O O . ASP A 1 116 ? 54.609 -7.157 -7.255 1.00 51.59 116 ASP A O 1
ATOM 897 N N . ASN A 1 117 ? 52.790 -6.170 -8.089 1.00 54.25 117 ASN A N 1
ATOM 898 C CA . ASN A 1 117 ? 53.067 -6.602 -9.472 1.00 54.25 117 ASN A CA 1
ATOM 899 C C . ASN A 1 117 ? 53.514 -5.525 -10.464 1.00 54.25 117 ASN A C 1
ATOM 901 O O . ASN A 1 117 ? 53.791 -5.868 -11.613 1.00 54.25 117 ASN A O 1
ATOM 905 N N . ASN A 1 118 ? 53.607 -4.245 -10.096 1.00 50.34 118 ASN A N 1
ATOM 906 C CA . ASN A 1 118 ? 54.094 -3.261 -11.062 1.00 50.34 118 ASN A CA 1
ATOM 907 C C . ASN A 1 118 ? 54.621 -1.983 -10.412 1.00 50.34 118 ASN A C 1
ATOM 909 O O . ASN A 1 118 ? 53.853 -1.056 -10.190 1.00 50.34 118 ASN A O 1
ATOM 913 N N . THR A 1 119 ? 55.927 -1.901 -10.155 1.00 43.66 119 THR A N 1
ATOM 914 C CA . THR A 1 119 ? 56.693 -0.651 -10.315 1.00 43.66 119 THR A CA 1
ATOM 915 C C . THR A 1 119 ? 58.176 -0.994 -10.460 1.00 43.66 119 THR A C 1
ATOM 917 O O . THR A 1 119 ? 58.934 -1.051 -9.497 1.00 43.66 119 THR A O 1
ATOM 920 N N . THR A 1 120 ? 58.588 -1.214 -11.707 1.00 43.75 120 THR A N 1
ATOM 921 C CA . THR A 1 120 ? 59.946 -0.911 -12.162 1.00 43.75 120 THR A CA 1
ATOM 922 C C . THR A 1 120 ? 59.873 0.470 -12.820 1.00 43.75 120 THR A C 1
ATOM 924 O O . THR A 1 120 ? 59.167 0.631 -13.807 1.00 43.75 120 THR A O 1
ATOM 927 N N . HIS A 1 121 ? 60.604 1.432 -12.247 1.00 48.50 121 HIS A N 1
ATOM 928 C CA . HIS A 1 121 ? 60.891 2.799 -12.723 1.00 48.50 121 HIS A CA 1
ATOM 929 C C . HIS A 1 121 ? 59.751 3.841 -12.754 1.00 48.50 121 HIS A C 1
ATOM 931 O O . HIS A 1 121 ? 59.063 4.003 -13.754 1.00 48.50 121 HIS A O 1
ATOM 937 N N . ALA A 1 122 ? 59.697 4.684 -11.715 1.00 39.72 122 ALA A N 1
ATOM 938 C CA . ALA A 1 122 ? 59.684 6.141 -11.886 1.00 39.72 122 ALA A CA 1
ATOM 939 C C . ALA A 1 122 ? 60.183 6.834 -10.606 1.00 39.72 122 ALA A C 1
ATOM 941 O O . ALA A 1 122 ? 59.688 6.618 -9.503 1.00 39.72 122 ALA A O 1
ATOM 942 N N . GLU A 1 123 ? 61.208 7.647 -10.802 1.00 44.03 123 GLU A N 1
ATOM 943 C CA . GLU A 1 123 ? 61.970 8.430 -9.843 1.00 44.03 123 GLU A CA 1
ATOM 944 C C . GLU A 1 123 ? 61.101 9.403 -9.024 1.00 44.03 123 GLU A C 1
ATOM 946 O O . GLU A 1 123 ? 60.456 10.299 -9.568 1.00 44.03 123 GLU A O 1
ATOM 951 N N . ARG A 1 124 ? 61.125 9.265 -7.691 1.00 40.59 124 ARG A N 1
ATOM 952 C CA . ARG A 1 124 ? 60.741 10.325 -6.749 1.00 40.59 124 ARG A CA 1
ATOM 953 C C . ARG A 1 124 ? 61.884 10.540 -5.757 1.00 40.59 124 ARG A C 1
ATOM 955 O O . ARG A 1 124 ? 62.040 9.793 -4.801 1.00 40.59 124 ARG A O 1
ATOM 962 N N . VAL A 1 125 ? 62.683 11.554 -6.076 1.00 38.94 125 VAL A N 1
ATOM 963 C CA . VAL A 1 125 ? 63.557 12.397 -5.239 1.00 38.94 125 VAL A CA 1
ATOM 964 C C . VAL A 1 125 ? 63.668 12.000 -3.752 1.00 38.94 125 VAL A C 1
ATOM 966 O O . VAL A 1 125 ? 62.714 12.144 -2.988 1.00 38.94 125 VAL A O 1
ATOM 969 N N . GLN A 1 126 ? 64.879 11.605 -3.339 1.00 48.69 126 GLN A N 1
ATOM 970 C CA . GLN A 1 126 ? 65.338 11.537 -1.942 1.00 48.69 126 GLN A CA 1
ATOM 971 C C . GLN A 1 126 ? 65.699 12.930 -1.393 1.00 48.69 126 GLN A C 1
ATOM 973 O O . GLN A 1 126 ? 66.438 13.668 -2.045 1.00 48.69 126 GLN A O 1
ATOM 978 N N . PRO A 1 127 ? 65.285 13.253 -0.157 1.00 45.34 127 PRO A N 1
ATOM 979 C CA . PRO A 1 127 ? 66.079 14.052 0.783 1.00 45.34 127 PRO A CA 1
ATOM 980 C C . PRO A 1 127 ? 66.748 13.160 1.861 1.00 45.34 127 PRO A C 1
ATOM 982 O O . PRO A 1 127 ? 66.371 11.997 2.010 1.00 45.34 127 PRO A O 1
ATOM 985 N N . PRO A 1 128 ? 67.761 13.673 2.589 1.00 45.31 128 PRO A N 1
ATOM 986 C CA . PRO A 1 128 ? 68.860 12.892 3.170 1.00 45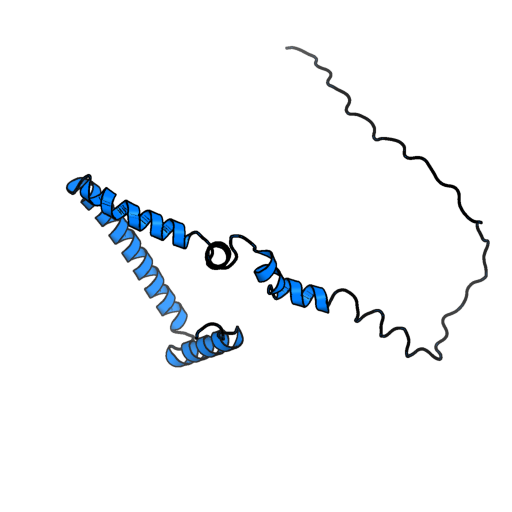.31 128 PRO A CA 1
ATOM 987 C C . PRO A 1 128 ? 68.544 12.172 4.497 1.00 45.31 128 PRO A C 1
ATOM 989 O O . PRO A 1 128 ? 67.591 12.485 5.206 1.00 45.31 128 PRO A O 1
ATOM 992 N N . SER A 1 129 ? 69.404 11.203 4.820 1.00 54.06 129 SER A N 1
ATOM 993 C CA . SER A 1 129 ? 69.319 10.218 5.906 1.00 54.06 129 SER A CA 1
ATOM 994 C C . SER A 1 129 ? 69.396 10.770 7.348 1.00 54.06 129 SER A C 1
ATOM 996 O O . SER A 1 129 ? 70.356 11.451 7.686 1.00 54.06 129 SER A O 1
ATOM 998 N N . ALA A 1 130 ? 68.414 10.351 8.166 1.00 51.41 130 ALA A N 1
ATOM 999 C CA . ALA A 1 130 ? 68.347 10.015 9.614 1.00 51.41 130 ALA A CA 1
ATOM 1000 C C . ALA A 1 130 ? 69.086 10.842 10.707 1.00 51.41 130 ALA A C 1
ATOM 1002 O O . ALA A 1 130 ? 70.238 11.238 10.557 1.00 51.41 130 ALA A O 1
ATOM 1003 N N . PRO A 1 131 ? 68.485 10.919 11.918 1.00 44.31 131 PRO A N 1
ATOM 1004 C CA . PRO A 1 131 ? 68.960 9.998 12.957 1.00 44.31 131 PRO A CA 1
ATOM 1005 C C . PRO A 1 131 ? 67.848 9.209 13.674 1.00 44.31 131 PRO A C 1
ATOM 1007 O O . PRO A 1 131 ? 66.747 9.688 13.931 1.00 44.31 131 PRO A O 1
ATOM 1010 N N . THR A 1 132 ? 68.198 7.968 14.001 1.00 52.09 132 THR A N 1
ATOM 1011 C CA . THR A 1 132 ? 67.478 6.965 14.798 1.00 52.09 132 THR A CA 1
ATOM 1012 C C . THR A 1 132 ? 67.110 7.453 16.207 1.00 52.09 132 THR A C 1
ATOM 1014 O O . THR A 1 132 ? 67.955 8.052 16.872 1.00 52.09 132 THR A O 1
ATOM 1017 N N . PRO A 1 133 ? 65.939 7.056 16.741 1.00 45.78 133 PRO A N 1
ATOM 1018 C CA . PRO A 1 133 ? 65.841 6.692 18.156 1.00 45.78 133 PRO A CA 1
ATOM 1019 C C . PRO A 1 133 ? 65.628 5.184 18.341 1.00 45.78 133 PRO A C 1
ATOM 1021 O O . PRO A 1 133 ? 64.876 4.534 17.618 1.00 45.78 133 PRO A O 1
ATOM 1024 N N . ALA A 1 134 ? 66.365 4.659 19.314 1.00 57.91 134 ALA A N 1
ATOM 1025 C CA . ALA A 1 134 ? 66.518 3.268 19.723 1.00 57.91 134 ALA A CA 1
ATOM 1026 C C . ALA A 1 134 ? 65.227 2.625 20.311 1.00 57.91 134 ALA A C 1
ATOM 1028 O O . ALA A 1 134 ? 64.230 3.317 20.518 1.00 57.91 134 ALA A O 1
ATOM 1029 N N . PRO A 1 135 ? 65.224 1.303 20.594 1.00 51.50 135 PRO A N 1
ATOM 1030 C CA . PRO A 1 135 ? 64.033 0.544 20.986 1.00 51.50 135 PRO A CA 1
ATOM 1031 C C . PRO A 1 135 ? 63.590 0.743 22.454 1.00 51.50 135 PRO A C 1
ATOM 1033 O O . PRO A 1 135 ? 64.424 0.730 23.350 1.00 51.50 135 PRO A O 1
ATOM 1036 N N . GLN A 1 136 ? 62.260 0.800 22.644 1.00 50.50 136 GLN A N 1
ATOM 1037 C CA . GLN A 1 136 ? 61.414 0.421 23.805 1.00 50.50 136 GLN A CA 1
ATOM 1038 C C . GLN A 1 136 ? 61.762 0.883 25.239 1.00 50.50 136 GLN A C 1
ATOM 1040 O O . GLN A 1 136 ? 62.759 0.449 25.799 1.00 50.50 136 GLN A O 1
ATOM 1045 N N . GLN A 1 137 ? 60.782 1.510 25.920 1.00 53.09 137 GLN A N 1
ATOM 1046 C CA . GLN A 1 137 ? 60.390 1.171 27.308 1.00 53.09 137 GLN A CA 1
ATOM 1047 C C . GLN A 1 137 ? 58.860 1.357 27.524 1.00 53.09 137 GLN A C 1
ATOM 1049 O O . GLN A 1 137 ? 58.287 2.262 26.915 1.00 53.09 137 GLN A O 1
ATOM 1054 N N . PRO A 1 138 ? 58.171 0.532 28.347 1.00 52.12 138 PRO A N 1
ATOM 1055 C CA . PRO A 1 138 ? 56.725 0.621 28.608 1.00 52.12 138 PRO A CA 1
ATOM 1056 C C . PRO A 1 138 ? 56.352 1.378 29.911 1.00 52.12 138 PRO A C 1
ATOM 1058 O O . PRO A 1 138 ? 57.136 1.378 30.853 1.00 52.12 138 PRO A O 1
ATOM 1061 N N . GLN A 1 139 ? 55.090 1.860 29.974 1.00 51.38 139 GLN A N 1
ATOM 1062 C CA . GLN A 1 139 ? 54.286 2.328 31.146 1.00 51.38 139 GLN A CA 1
ATOM 1063 C C . GLN A 1 139 ? 54.489 3.773 31.672 1.00 51.38 139 GLN A C 1
ATOM 1065 O O . GLN A 1 139 ? 55.539 4.350 31.413 1.00 51.38 139 GLN A O 1
ATOM 1070 N N . PRO A 1 140 ? 53.550 4.368 32.465 1.00 47.38 140 PRO A N 1
ATOM 1071 C CA . PRO A 1 140 ? 52.200 3.940 32.889 1.00 47.38 140 PRO A CA 1
ATOM 1072 C C . PRO A 1 140 ? 51.074 4.966 32.583 1.00 47.38 140 PRO A C 1
ATOM 1074 O O . PRO A 1 140 ? 51.295 6.149 32.353 1.00 47.38 140 PRO A O 1
ATOM 1077 N N . ASN A 1 141 ? 49.832 4.487 32.628 1.00 57.00 141 ASN A N 1
ATOM 1078 C CA . ASN A 1 141 ? 48.586 5.254 32.533 1.00 57.00 141 ASN A CA 1
ATOM 1079 C C . ASN A 1 141 ? 48.364 6.195 33.745 1.00 57.00 141 ASN A C 1
ATOM 1081 O O . ASN A 1 141 ? 48.390 5.694 34.870 1.00 57.00 141 ASN A O 1
ATOM 1085 N N . PRO A 1 142 ? 48.045 7.491 33.558 1.00 59.25 142 PRO A N 1
ATOM 1086 C CA . PRO A 1 142 ? 47.417 8.318 34.591 1.00 59.25 142 PRO A CA 1
ATOM 1087 C C . PRO A 1 142 ? 45.893 8.398 34.392 1.00 59.25 142 PRO A C 1
ATOM 1089 O O . PRO A 1 142 ? 45.400 8.765 33.328 1.00 59.25 142 PRO A O 1
ATOM 1092 N N . GLN A 1 143 ? 45.163 8.035 35.448 1.00 65.56 143 GLN A N 1
ATOM 1093 C CA . GLN A 1 143 ? 43.704 8.081 35.605 1.00 65.56 143 GLN A CA 1
ATOM 1094 C C . GLN A 1 143 ? 43.069 9.468 35.319 1.00 65.56 143 GLN A C 1
ATOM 1096 O O . GLN A 1 143 ? 43.746 10.489 35.442 1.00 65.56 143 GLN A O 1
ATOM 1101 N N . PRO A 1 144 ? 41.758 9.521 34.997 1.00 65.88 144 PRO A N 1
ATOM 1102 C CA . PRO A 1 144 ? 41.032 10.757 34.692 1.00 65.88 144 PRO A CA 1
ATOM 1103 C C . PRO A 1 144 ? 40.813 11.632 35.940 1.00 65.88 144 PRO A C 1
ATOM 1105 O O . PRO A 1 144 ? 40.601 11.082 37.025 1.00 65.88 144 PRO A O 1
ATOM 1108 N N 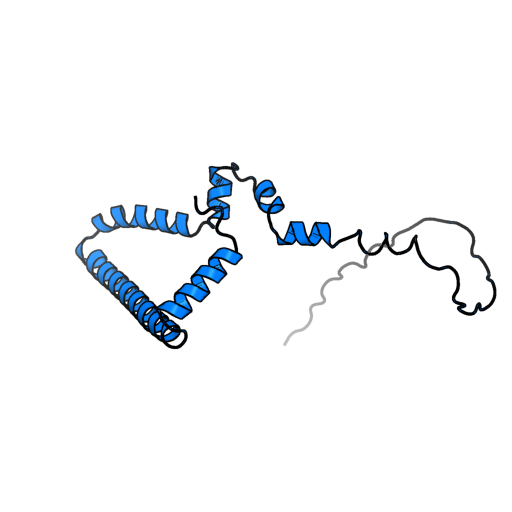. PRO A 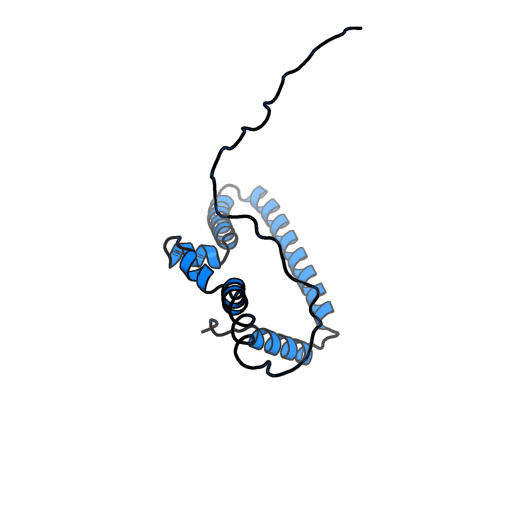1 145 ? 40.796 12.975 35.820 1.00 65.81 145 PRO A N 1
ATOM 1109 C CA . PRO A 1 145 ? 40.372 13.822 36.922 1.00 65.81 145 PRO A CA 1
ATOM 1110 C C . PRO A 1 145 ? 38.874 13.643 37.186 1.00 65.81 145 PRO A C 1
ATOM 1112 O O . PRO A 1 145 ? 38.036 13.634 36.282 1.00 65.81 145 PRO A O 1
ATOM 1115 N N . ALA A 1 146 ? 38.607 13.443 38.470 1.00 57.06 146 ALA A N 1
ATOM 1116 C CA . ALA A 1 146 ? 37.328 13.214 39.095 1.00 57.06 146 ALA A CA 1
ATOM 1117 C C . ALA A 1 146 ? 36.360 14.390 38.917 1.00 57.06 146 ALA A C 1
ATOM 1119 O O . ALA A 1 146 ? 36.758 15.545 38.786 1.00 57.06 146 ALA A O 1
ATOM 1120 N N . ALA A 1 147 ? 35.072 14.061 38.981 1.00 56.78 147 ALA A N 1
ATOM 1121 C CA . ALA A 1 147 ? 34.027 15.009 39.312 1.00 56.78 147 ALA A CA 1
ATOM 1122 C C . ALA A 1 147 ? 34.357 15.699 40.643 1.00 56.78 147 ALA A C 1
ATOM 1124 O O . ALA A 1 147 ? 34.646 15.016 41.627 1.00 56.78 147 ALA A O 1
ATOM 1125 N N . GLU A 1 148 ? 34.252 17.025 40.680 1.00 55.44 148 GLU A N 1
ATOM 1126 C CA . GLU A 1 148 ? 34.148 17.769 41.932 1.00 55.44 148 GLU A CA 1
ATOM 1127 C C . GLU A 1 148 ? 32.774 18.438 42.068 1.00 55.44 148 GLU A C 1
ATOM 1129 O O . GLU A 1 148 ? 32.140 18.770 41.060 1.00 55.44 148 GLU A O 1
ATOM 1134 N N . PRO A 1 149 ? 32.278 18.552 43.314 1.00 54.84 149 PRO A N 1
ATOM 1135 C CA . PRO A 1 149 ? 30.879 18.737 43.657 1.00 54.84 149 PRO A CA 1
ATOM 1136 C C . PRO A 1 149 ? 30.551 20.203 43.971 1.00 54.84 149 PRO A C 1
ATOM 1138 O O . PRO A 1 149 ? 31.419 21.069 44.015 1.00 54.84 149 PRO A O 1
ATOM 1141 N N . GLY A 1 150 ? 29.256 20.465 44.152 1.00 53.88 150 GLY A N 1
ATOM 1142 C CA . GLY A 1 150 ? 28.652 21.793 44.180 1.00 53.88 150 GLY A CA 1
ATOM 1143 C C . GLY A 1 150 ? 29.174 22.780 45.227 1.00 53.88 150 GLY A C 1
ATOM 1144 O O . GLY A 1 150 ? 29.693 22.415 46.278 1.00 53.88 150 GLY A O 1
ATOM 1145 N N . ALA A 1 151 ? 28.910 24.054 44.939 1.00 58.53 151 ALA A N 1
ATOM 1146 C CA . ALA A 1 151 ? 28.876 25.127 45.916 1.00 58.53 151 ALA A CA 1
ATOM 1147 C C . ALA A 1 151 ? 27.574 25.914 45.716 1.00 58.53 151 ALA A C 1
ATOM 1149 O O . ALA A 1 151 ? 27.308 26.494 44.665 1.00 58.53 151 ALA A O 1
ATOM 1150 N N . TYR A 1 152 ? 26.748 25.811 46.740 1.00 63.38 152 TYR A N 1
ATOM 1151 C CA . TYR A 1 152 ? 25.490 26.484 47.023 1.00 63.38 152 TYR A CA 1
ATOM 1152 C C . TYR A 1 152 ? 25.802 27.794 47.756 1.00 63.38 152 TYR A C 1
ATOM 1154 O O . TYR A 1 152 ? 26.553 27.735 48.723 1.00 63.38 152 TYR A O 1
ATOM 1162 N N . ASP A 1 153 ? 25.233 28.914 47.297 1.00 53.25 153 ASP A N 1
ATOM 1163 C CA . ASP A 1 153 ? 24.865 30.151 48.030 1.00 53.25 153 ASP A CA 1
ATOM 1164 C C . ASP A 1 153 ? 24.409 31.190 46.970 1.00 53.25 153 ASP A C 1
ATOM 1166 O O . ASP A 1 153 ? 24.896 31.145 45.845 1.00 53.25 153 ASP A O 1
ATOM 1170 N N . GLU A 1 154 ? 23.469 32.123 47.142 1.00 58.31 154 GLU A N 1
ATOM 1171 C CA . GLU A 1 154 ? 22.874 32.720 48.334 1.00 58.31 154 GLU A CA 1
ATOM 1172 C C . GLU A 1 154 ? 21.540 33.426 47.957 1.00 58.31 154 GLU A C 1
ATOM 1174 O O . GLU A 1 154 ? 21.329 33.886 46.835 1.00 58.31 154 GLU A O 1
ATOM 1179 N N . VAL A 1 155 ? 20.662 33.450 48.952 1.00 58.69 155 VAL A N 1
ATOM 1180 C CA . VAL A 1 155 ? 19.428 34.199 49.262 1.00 58.69 155 VAL A CA 1
ATOM 1181 C C . VAL A 1 155 ? 19.271 35.630 48.678 1.00 58.69 155 VAL A C 1
ATOM 1183 O O . VAL A 1 15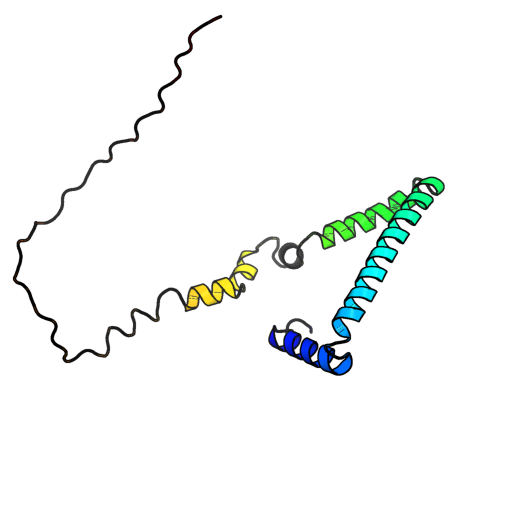5 ? 20.178 36.448 48.793 1.00 58.69 155 VAL A O 1
ATOM 1186 N N . ILE A 1 156 ? 18.082 35.959 48.135 1.00 53.06 156 ILE A N 1
ATOM 1187 C CA . ILE A 1 156 ? 17.037 36.934 48.588 1.00 53.06 156 ILE A CA 1
ATOM 1188 C C . ILE A 1 156 ? 16.023 37.149 47.455 1.00 53.06 156 ILE A C 1
ATOM 1190 O O . ILE A 1 156 ? 16.427 37.553 46.343 1.00 53.06 156 ILE A O 1
#

Secondary structure (DSSP, 8-state):
-GGG--HHHHHHHHHHHHHHH-TTTHHHHHHHHHHHHHHHHHHHHHHHHHHHHHSGGGTHHHHHHHHHHHHHHHS-HHHHHHHHHSTT--HHHHHT-HHHHHHHHHSSSTTTTTSSS--S-----PPPP-----------PPPPPPP---------

Foldseek 3Di:
DCPPCDPVNVVVVVVVCCVVCNVVRVVVVVVVVVVVVVVVVVVVVVVCVVCCVPVPPVVVVVVVVVVVVVVVVVQDPLNVCCVPPVVNDCVVVVVVPVVVVVCVVPPDPPPPVVPPDDDDDDDDDDDDDDDDDDDDDDDDDDDDDDDDDDDDDDDD

Radius of gyration: 33.36 Å; chains: 1; bounding box: 95×59×69 Å

pLDD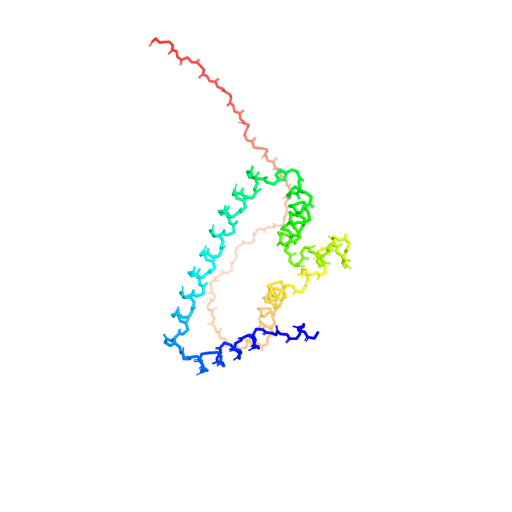T: mean 72.42, std 16.63, range [38.94, 97.0]

Organism: NCBI:txid1431546